Protein AF-A0A535VZM1-F1 (afdb_monomer)

Structure (mmCIF, N/CA/C/O backbone):
data_AF-A0A535VZM1-F1
#
_entry.id   AF-A0A535VZM1-F1
#
loop_
_atom_site.group_PDB
_atom_site.id
_atom_site.type_symbol
_atom_site.label_atom_id
_atom_site.label_alt_id
_atom_site.label_comp_id
_atom_site.label_asym_id
_atom_site.label_entity_id
_atom_site.label_seq_id
_atom_site.pdbx_PDB_ins_code
_atom_site.Cartn_x
_atom_site.Cartn_y
_atom_site.Cartn_z
_atom_site.occupancy
_atom_site.B_iso_or_equiv
_atom_site.auth_seq_id
_atom_site.auth_comp_id
_atom_site.auth_asym_id
_atom_site.auth_atom_id
_atom_site.pdbx_PDB_model_num
ATOM 1 N N . MET A 1 1 ? 10.752 -0.262 -12.915 1.00 71.19 1 MET A N 1
ATOM 2 C CA . MET A 1 1 ? 11.296 0.597 -11.849 1.00 71.19 1 MET A CA 1
ATOM 3 C C . MET A 1 1 ? 12.134 -0.270 -10.941 1.00 71.19 1 MET A C 1
ATOM 5 O O . MET A 1 1 ? 11.785 -1.437 -10.777 1.00 71.19 1 MET A O 1
ATOM 9 N N . SER A 1 2 ? 13.224 0.266 -10.406 1.00 82.44 2 SER A N 1
ATOM 10 C CA . SER A 1 2 ? 13.952 -0.380 -9.314 1.00 82.44 2 SER A CA 1
ATOM 11 C C . SER A 1 2 ? 13.143 -0.318 -8.012 1.00 82.44 2 SER A C 1
ATOM 13 O O . SER A 1 2 ? 12.156 0.421 -7.904 1.00 82.44 2 SER A O 1
ATOM 15 N N . ASP A 1 3 ? 13.554 -1.095 -7.013 1.00 77.19 3 ASP A N 1
ATOM 16 C CA . ASP A 1 3 ? 12.918 -1.082 -5.693 1.00 77.19 3 ASP A CA 1
ATOM 17 C C . ASP A 1 3 ? 13.055 0.287 -5.011 1.00 77.19 3 ASP A C 1
ATOM 19 O O . ASP A 1 3 ? 12.102 0.759 -4.393 1.00 77.19 3 ASP A O 1
ATOM 23 N N . ASP A 1 4 ? 14.198 0.958 -5.185 1.00 79.81 4 ASP A N 1
ATOM 24 C CA . ASP A 1 4 ? 14.440 2.291 -4.627 1.00 79.81 4 ASP A CA 1
ATOM 25 C C . ASP A 1 4 ? 13.592 3.360 -5.324 1.00 79.81 4 ASP A C 1
ATOM 27 O O . ASP A 1 4 ? 12.939 4.148 -4.648 1.00 79.81 4 ASP A O 1
ATOM 31 N N . GLU A 1 5 ? 13.489 3.332 -6.659 1.00 79.62 5 GLU A N 1
ATOM 32 C CA . GLU A 1 5 ? 12.586 4.226 -7.402 1.00 79.62 5 GLU A CA 1
ATOM 33 C C . GLU A 1 5 ? 11.125 4.017 -6.998 1.00 79.62 5 GLU A C 1
ATOM 35 O O . GLU A 1 5 ? 10.335 4.961 -6.942 1.00 79.62 5 GLU A O 1
ATOM 40 N N . THR A 1 6 ? 10.748 2.766 -6.735 1.00 75.38 6 THR A N 1
ATOM 41 C CA . THR A 1 6 ? 9.388 2.432 -6.325 1.00 75.38 6 THR A CA 1
ATOM 42 C C . THR A 1 6 ? 9.123 2.898 -4.895 1.00 75.38 6 THR A C 1
ATOM 44 O O . THR A 1 6 ? 8.049 3.432 -4.638 1.00 75.38 6 THR A O 1
ATOM 47 N N . ARG A 1 7 ? 10.092 2.773 -3.978 1.00 76.88 7 ARG A N 1
ATOM 48 C CA . ARG A 1 7 ? 9.999 3.330 -2.621 1.00 76.88 7 ARG A CA 1
ATOM 49 C C . ARG A 1 7 ? 9.831 4.848 -2.659 1.00 76.88 7 ARG A C 1
ATOM 51 O O . ARG A 1 7 ? 8.871 5.353 -2.089 1.00 76.88 7 ARG A O 1
ATOM 58 N N . ASP A 1 8 ? 10.680 5.542 -3.410 1.00 78.38 8 ASP A N 1
ATOM 59 C CA . ASP A 1 8 ? 10.605 6.991 -3.616 1.00 78.38 8 ASP A CA 1
ATOM 60 C C . ASP A 1 8 ? 9.247 7.430 -4.179 1.00 78.38 8 ASP A C 1
ATOM 62 O O . ASP A 1 8 ? 8.655 8.427 -3.756 1.00 78.38 8 ASP A O 1
ATOM 66 N N . PHE A 1 9 ? 8.745 6.682 -5.164 1.00 78.81 9 PHE A N 1
ATOM 67 C CA . PHE A 1 9 ? 7.436 6.921 -5.759 1.00 78.81 9 PHE A CA 1
ATOM 68 C C . PHE A 1 9 ? 6.310 6.730 -4.741 1.00 78.81 9 PHE A C 1
ATOM 70 O O . PHE A 1 9 ? 5.403 7.561 -4.673 1.00 78.81 9 PHE A O 1
ATOM 77 N N . LEU A 1 10 ? 6.372 5.666 -3.936 1.00 74.50 10 LEU A N 1
ATOM 78 C CA . LEU A 1 10 ? 5.402 5.403 -2.878 1.00 74.50 10 LEU A CA 1
ATOM 79 C C . LEU A 1 10 ? 5.429 6.515 -1.832 1.00 74.50 10 LEU A C 1
ATOM 81 O O . LEU A 1 10 ? 4.379 7.080 -1.564 1.00 74.50 10 LEU A O 1
ATOM 85 N N . GLU A 1 11 ? 6.589 6.904 -1.308 1.00 72.62 11 GLU A N 1
ATOM 86 C CA . GLU A 1 11 ? 6.705 7.978 -0.308 1.00 72.62 11 GLU A CA 1
ATOM 87 C C . GLU A 1 11 ? 6.070 9.293 -0.790 1.00 72.62 11 GLU A C 1
ATOM 89 O O . GLU A 1 11 ? 5.257 9.911 -0.090 1.00 72.62 11 GLU A O 1
ATOM 94 N N . LYS A 1 12 ? 6.358 9.686 -2.037 1.00 73.88 12 LYS A N 1
ATOM 95 C CA . LYS A 1 12 ? 5.807 10.905 -2.650 1.00 73.88 12 LYS A CA 1
ATOM 96 C C . LYS A 1 12 ? 4.302 10.806 -2.901 1.00 73.88 12 LYS A C 1
ATOM 98 O O . LYS A 1 12 ? 3.585 11.778 -2.707 1.00 73.88 12 LYS A O 1
ATOM 103 N N . ARG A 1 13 ? 3.797 9.658 -3.358 1.00 71.50 13 ARG A N 1
ATOM 104 C CA . ARG A 1 13 ? 2.384 9.484 -3.747 1.00 71.50 13 ARG A CA 1
ATOM 105 C C . ARG A 1 13 ? 1.476 9.193 -2.547 1.00 71.50 13 ARG A C 1
ATOM 107 O O . ARG A 1 13 ? 0.311 9.590 -2.564 1.00 71.50 13 ARG A O 1
ATOM 114 N N . TRP A 1 14 ? 1.995 8.496 -1.536 1.00 70.06 14 TRP A N 1
ATOM 115 C CA . TRP A 1 14 ? 1.257 7.984 -0.378 1.00 70.06 14 TRP A CA 1
ATOM 116 C C . TRP A 1 14 ? 0.931 9.078 0.636 1.00 70.06 14 TRP A C 1
ATOM 118 O O . TRP A 1 14 ? -0.199 9.144 1.124 1.00 70.06 14 TRP A O 1
ATOM 128 N N . SER A 1 15 ? 1.885 9.977 0.894 1.00 63.31 15 SER A N 1
ATOM 129 C CA . SER A 1 15 ? 1.727 11.112 1.819 1.00 63.31 15 SER A CA 1
ATOM 130 C C . SER A 1 15 ? 0.534 12.018 1.481 1.00 63.31 15 SER A C 1
ATOM 132 O O . SER A 1 15 ? -0.066 12.613 2.372 1.00 63.31 15 SER A O 1
ATOM 134 N N . HIS A 1 16 ? 0.131 12.080 0.209 1.00 63.66 16 HIS A N 1
ATOM 135 C CA . HIS A 1 16 ? -1.023 12.860 -0.242 1.00 63.66 16 HIS A CA 1
ATOM 136 C C . HIS A 1 16 ? -2.380 12.148 -0.109 1.00 63.66 16 HIS A C 1
ATOM 138 O O . HIS A 1 16 ? -3.411 12.798 -0.272 1.00 63.66 16 HIS A O 1
ATOM 144 N N . ARG A 1 17 ? -2.408 10.831 0.133 1.00 62.84 17 ARG A N 1
ATOM 145 C CA . ARG A 1 17 ? -3.621 9.995 0.015 1.00 62.84 17 ARG A CA 1
ATOM 146 C C . ARG A 1 17 ? -4.113 9.427 1.334 1.00 62.84 17 ARG A C 1
ATOM 148 O O . ARG A 1 17 ? -5.317 9.356 1.554 1.00 62.84 17 ARG A O 1
ATOM 155 N N . VAL A 1 18 ? -3.199 9.051 2.222 1.00 59.19 18 VAL A N 1
ATOM 156 C CA . VAL A 1 18 ? -3.553 8.447 3.506 1.00 59.19 18 VAL A CA 1
ATOM 157 C C . VAL A 1 18 ? -2.970 9.296 4.624 1.00 59.19 18 VAL A C 1
ATOM 159 O O . VAL A 1 18 ? -1.769 9.548 4.665 1.00 59.19 18 VAL A O 1
ATOM 162 N N . LYS A 1 19 ? -3.815 9.702 5.577 1.00 51.44 19 LYS A N 1
ATOM 163 C CA . LYS A 1 19 ? -3.430 10.451 6.787 1.00 51.44 19 LYS A CA 1
ATOM 164 C C . LYS A 1 19 ? -2.745 9.551 7.836 1.00 51.44 19 LYS A C 1
ATOM 166 O O . LYS A 1 19 ? -2.936 9.727 9.031 1.00 51.44 19 LYS A O 1
ATOM 171 N N . ALA A 1 20 ? -1.967 8.580 7.361 1.00 47.94 20 ALA A N 1
ATOM 172 C CA . ALA A 1 20 ? -1.229 7.577 8.124 1.00 47.94 20 ALA A CA 1
ATOM 173 C C . ALA A 1 20 ? 0.244 7.981 8.268 1.00 47.94 20 ALA A C 1
ATOM 175 O O . ALA A 1 20 ? 1.133 7.143 8.168 1.00 47.94 20 ALA A O 1
ATOM 176 N N . TYR A 1 21 ? 0.525 9.273 8.424 1.00 48.62 21 TYR A N 1
ATOM 177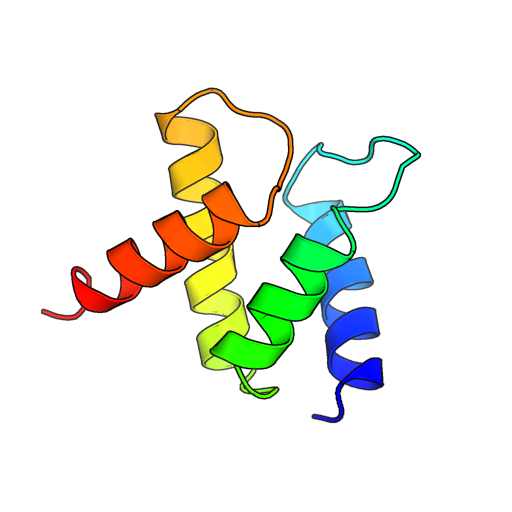 C CA . TYR A 1 21 ? 1.869 9.727 8.765 1.00 48.62 21 TYR A CA 1
ATOM 178 C C . TYR A 1 21 ? 1.993 9.683 10.290 1.00 48.62 21 TYR A C 1
ATOM 180 O O . TYR A 1 21 ? 1.919 10.696 10.978 1.00 48.62 21 TYR A O 1
ATOM 188 N N . SER A 1 22 ? 2.061 8.463 10.822 1.00 42.44 22 SER A N 1
ATOM 189 C CA . SER A 1 22 ? 2.741 8.245 12.094 1.00 42.44 22 SER A CA 1
ATOM 190 C C . SER A 1 22 ? 4.232 8.387 11.796 1.00 42.44 22 SER A C 1
ATOM 192 O O . SER A 1 22 ? 4.700 7.820 10.809 1.00 42.44 22 SER A O 1
ATOM 194 N N . ASP A 1 23 ? 4.95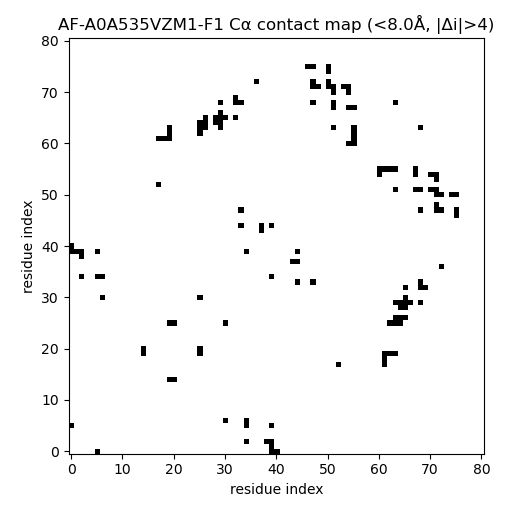9 9.149 12.612 1.00 44.22 23 ASP A N 1
ATOM 195 C CA . ASP A 1 23 ? 6.415 9.350 12.504 1.00 44.22 23 ASP A CA 1
ATOM 196 C C . ASP A 1 23 ? 7.212 8.028 12.464 1.00 44.22 23 ASP A C 1
ATOM 198 O O . ASP A 1 23 ? 8.356 8.002 12.014 1.00 44.22 23 ASP A O 1
ATOM 202 N N . ASP A 1 24 ? 6.583 6.912 12.839 1.00 44.81 24 ASP A N 1
ATOM 203 C CA . ASP A 1 24 ? 7.025 5.562 12.506 1.00 44.81 24 ASP A CA 1
ATOM 204 C C . ASP A 1 24 ? 6.429 5.120 11.164 1.00 44.81 24 ASP A C 1
ATOM 206 O O . ASP A 1 24 ? 5.365 4.504 11.090 1.00 44.81 24 ASP A O 1
ATOM 210 N N . PHE A 1 25 ? 7.138 5.517 10.106 1.00 47.72 25 PHE A N 1
ATOM 211 C CA . PHE A 1 25 ? 7.193 4.941 8.761 1.00 47.72 25 PHE A CA 1
ATOM 212 C C . PHE A 1 25 ? 6.235 3.758 8.537 1.00 47.72 25 PHE A C 1
ATOM 214 O O . PHE A 1 25 ? 6.446 2.697 9.123 1.00 47.72 25 PHE A O 1
ATOM 221 N N . THR A 1 26 ? 5.236 3.930 7.653 1.00 57.25 26 THR A N 1
ATOM 222 C CA . THR A 1 26 ? 4.478 2.857 6.972 1.00 57.25 26 THR A CA 1
ATOM 223 C C . THR A 1 26 ? 5.247 1.548 7.053 1.00 57.25 26 THR A C 1
ATOM 225 O O . THR A 1 26 ? 6.327 1.476 6.462 1.00 57.25 26 THR A O 1
ATOM 228 N N . ASP A 1 27 ? 4.753 0.598 7.853 1.00 64.44 27 ASP A N 1
ATOM 229 C CA . ASP A 1 27 ? 5.483 -0.593 8.291 1.00 64.44 27 ASP A CA 1
ATOM 230 C C . ASP A 1 27 ? 6.434 -1.075 7.185 1.00 64.44 27 ASP A C 1
ATOM 232 O O . ASP A 1 27 ? 6.001 -1.314 6.051 1.00 64.44 27 ASP A O 1
ATOM 236 N N . LYS A 1 28 ? 7.746 -1.143 7.455 1.0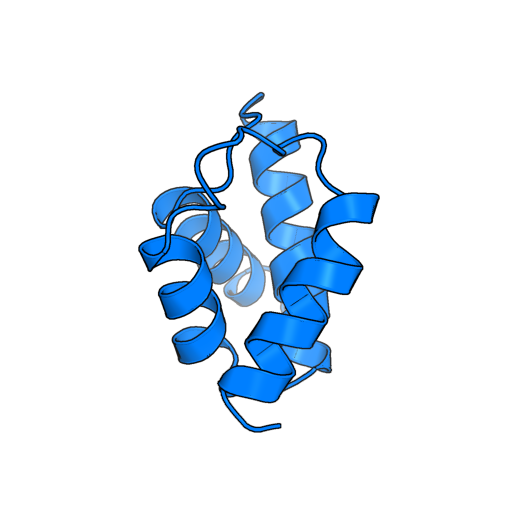0 72.75 28 LYS A N 1
ATOM 237 C CA . LYS A 1 28 ? 8.747 -1.542 6.446 1.00 72.75 28 LYS A CA 1
ATOM 238 C C . LYS A 1 28 ? 8.336 -2.849 5.761 1.00 72.75 28 LYS A C 1
ATOM 240 O O . LYS A 1 28 ? 8.651 -3.057 4.586 1.00 72.75 28 LYS A O 1
ATOM 2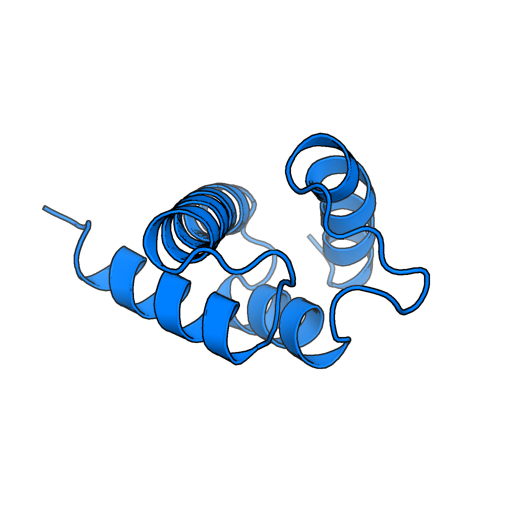45 N N . GLU A 1 29 ? 7.587 -3.699 6.462 1.00 80.56 29 GLU A N 1
ATOM 246 C CA . GLU A 1 29 ? 6.983 -4.899 5.904 1.00 80.56 29 GLU A CA 1
ATOM 247 C C . GLU A 1 29 ? 5.863 -4.637 4.890 1.00 80.56 29 GLU A C 1
ATOM 249 O O . GLU A 1 29 ? 5.803 -5.351 3.888 1.00 80.56 29 GLU A O 1
ATOM 254 N N . ALA A 1 30 ? 5.009 -3.633 5.100 1.00 83.00 30 ALA A N 1
ATOM 255 C CA . ALA A 1 30 ? 3.963 -3.215 4.167 1.00 83.00 30 ALA A CA 1
ATOM 256 C C . ALA A 1 30 ? 4.561 -2.687 2.857 1.00 83.00 30 ALA A C 1
ATOM 258 O O . ALA A 1 30 ? 4.163 -3.126 1.776 1.00 83.00 30 ALA A O 1
ATOM 259 N N . VAL A 1 31 ? 5.578 -1.818 2.941 1.00 80.94 31 VAL A N 1
ATOM 260 C CA . VAL A 1 31 ? 6.300 -1.323 1.754 1.00 80.94 31 VAL A CA 1
ATOM 261 C C . VAL A 1 31 ? 6.980 -2.482 1.029 1.00 80.94 31 VAL A C 1
ATOM 263 O O . VAL A 1 31 ? 6.835 -2.631 -0.184 1.00 80.94 31 VAL A O 1
ATOM 266 N N . ALA A 1 32 ? 7.668 -3.361 1.762 1.00 84.31 32 ALA A N 1
ATOM 267 C CA . ALA A 1 32 ? 8.309 -4.527 1.167 1.00 84.31 32 ALA A CA 1
ATOM 268 C C . ALA A 1 32 ? 7.294 -5.502 0.538 1.00 84.31 32 ALA A C 1
ATOM 270 O O . ALA A 1 32 ? 7.576 -6.088 -0.507 1.00 84.31 32 ALA A O 1
ATOM 271 N N . ALA A 1 33 ? 6.111 -5.682 1.133 1.00 88.69 33 ALA A N 1
ATOM 272 C CA . ALA A 1 33 ? 5.036 -6.487 0.556 1.00 88.69 33 ALA A CA 1
ATOM 273 C C . ALA A 1 33 ? 4.536 -5.877 -0.754 1.00 88.69 33 ALA A C 1
ATOM 275 O O . ALA A 1 33 ? 4.475 -6.575 -1.765 1.00 88.69 33 ALA A O 1
ATOM 276 N N . LEU A 1 34 ? 4.279 -4.569 -0.774 1.00 87.19 34 LEU A N 1
ATOM 277 C CA . LEU A 1 34 ? 3.847 -3.850 -1.969 1.00 87.19 34 LEU A CA 1
ATOM 278 C C . LEU A 1 34 ? 4.870 -3.992 -3.108 1.00 87.19 34 LEU A C 1
ATOM 280 O O . LEU A 1 34 ? 4.498 -4.350 -4.229 1.00 87.19 34 LEU A O 1
ATOM 284 N N . LEU A 1 35 ? 6.161 -3.807 -2.817 1.00 86.62 35 LEU A N 1
ATOM 285 C CA . LEU A 1 35 ? 7.248 -4.015 -3.782 1.00 86.62 35 LEU A CA 1
ATOM 286 C C . LEU A 1 35 ? 7.250 -5.442 -4.344 1.00 86.62 35 LEU A C 1
ATOM 288 O O . LEU A 1 35 ? 7.253 -5.624 -5.562 1.00 86.62 35 LEU A O 1
ATOM 292 N N . ARG A 1 36 ? 7.162 -6.463 -3.480 1.00 89.81 36 ARG A N 1
ATOM 293 C CA . ARG A 1 36 ? 7.132 -7.875 -3.904 1.00 89.81 36 ARG A CA 1
ATOM 294 C C . ARG A 1 36 ? 5.917 -8.214 -4.770 1.00 89.81 36 ARG A C 1
ATOM 296 O O . ARG A 1 36 ? 6.058 -8.958 -5.741 1.00 89.81 36 ARG A O 1
ATOM 303 N N . ILE A 1 37 ? 4.742 -7.691 -4.419 1.00 89.56 37 ILE A N 1
ATOM 304 C CA . ILE A 1 37 ? 3.481 -7.944 -5.132 1.00 89.56 37 ILE A CA 1
ATOM 305 C C . ILE A 1 37 ? 3.505 -7.286 -6.510 1.00 89.56 37 ILE A C 1
ATOM 307 O O . ILE A 1 37 ? 3.090 -7.885 -7.500 1.00 89.56 37 ILE A O 1
ATOM 311 N N . THR A 1 38 ? 3.986 -6.047 -6.575 1.00 88.69 38 THR A N 1
ATOM 312 C CA . THR A 1 38 ? 3.881 -5.225 -7.782 1.00 88.69 38 THR A CA 1
ATOM 313 C C . THR A 1 38 ? 5.075 -5.361 -8.718 1.00 88.69 38 THR A C 1
ATOM 315 O O . THR A 1 38 ? 4.934 -5.097 -9.912 1.00 88.69 38 THR A O 1
ATOM 318 N N . ARG A 1 39 ? 6.243 -5.764 -8.196 1.00 88.06 39 ARG A N 1
ATOM 319 C CA . ARG A 1 39 ? 7.517 -5.883 -8.925 1.00 88.06 39 ARG A CA 1
ATOM 320 C C . ARG A 1 39 ? 7.848 -4.630 -9.750 1.00 88.06 39 ARG A C 1
ATOM 322 O O . ARG A 1 39 ? 8.294 -4.726 -10.892 1.00 88.06 39 ARG A O 1
ATOM 329 N N . GLY A 1 40 ? 7.545 -3.450 -9.203 1.00 83.19 40 GLY A N 1
ATOM 330 C CA . GLY A 1 40 ? 7.787 -2.161 -9.861 1.00 83.19 40 GLY A CA 1
ATOM 331 C C . GLY A 1 40 ? 6.845 -1.836 -11.031 1.00 83.19 40 GLY A C 1
ATOM 332 O O . GLY A 1 40 ? 7.140 -0.934 -11.819 1.00 83.19 40 GLY A O 1
ATOM 333 N N . ASN A 1 41 ? 5.724 -2.553 -11.187 1.00 89.00 41 ASN A N 1
ATOM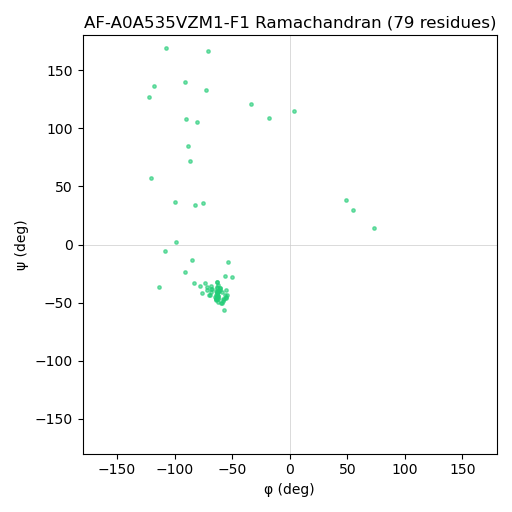 334 C CA . ASN A 1 41 ? 4.695 -2.229 -12.174 1.00 89.00 41 ASN A CA 1
ATOM 335 C C . ASN A 1 41 ? 3.787 -1.103 -11.657 1.00 89.00 41 ASN A C 1
ATOM 337 O O . ASN A 1 41 ? 2.900 -1.341 -10.839 1.00 89.00 41 ASN A O 1
ATOM 341 N N . ILE A 1 42 ? 3.966 0.108 -12.189 1.00 85.50 42 ILE A N 1
ATOM 342 C CA . ILE A 1 42 ? 3.240 1.320 -11.770 1.00 85.50 42 ILE A CA 1
ATOM 343 C C . ILE A 1 42 ? 1.720 1.142 -11.818 1.00 85.50 42 ILE A C 1
ATOM 345 O O . ILE A 1 42 ? 1.032 1.516 -10.873 1.00 85.50 42 ILE A O 1
ATOM 349 N N . ARG A 1 43 ? 1.177 0.528 -12.878 1.00 87.31 43 ARG A N 1
ATOM 350 C CA . ARG A 1 43 ? -0.276 0.304 -12.986 1.00 87.31 43 ARG A CA 1
ATOM 351 C C . ARG A 1 43 ? -0.787 -0.603 -11.873 1.00 87.31 43 ARG A C 1
ATOM 353 O O . ARG A 1 43 ? -1.872 -0.377 -11.347 1.00 87.31 43 ARG A O 1
ATOM 360 N N . LEU A 1 44 ? -0.027 -1.642 -11.533 1.00 89.44 44 LEU A N 1
ATOM 361 C CA . LEU A 1 44 ? -0.397 -2.553 -10.455 1.00 89.44 44 LEU A CA 1
ATOM 362 C C . LEU A 1 44 ? -0.234 -1.890 -9.084 1.00 89.44 44 LEU A C 1
ATOM 364 O O . LEU A 1 44 ? -1.079 -2.104 -8.222 1.00 89.44 44 LEU A O 1
ATOM 368 N N . ILE A 1 45 ? 0.789 -1.046 -8.912 1.00 87.94 45 ILE A N 1
ATOM 369 C CA . ILE A 1 45 ? 0.961 -0.203 -7.724 1.00 87.94 45 ILE A CA 1
ATOM 370 C C . ILE A 1 45 ? -0.277 0.667 -7.536 1.00 87.94 45 ILE A C 1
ATOM 372 O O . ILE A 1 45 ? -0.931 0.554 -6.510 1.00 87.94 45 ILE A O 1
ATOM 376 N N . GLU A 1 46 ? -0.662 1.469 -8.529 1.00 86.12 46 GLU A N 1
ATOM 377 C CA . GLU A 1 46 ? -1.822 2.362 -8.409 1.00 86.12 46 GLU A CA 1
ATOM 378 C C . GLU A 1 46 ? -3.121 1.605 -8.107 1.00 86.12 46 GLU A C 1
ATOM 380 O O . GLU A 1 46 ? -3.900 2.029 -7.255 1.00 86.12 46 GLU A O 1
ATOM 385 N N . ARG A 1 47 ? -3.342 0.448 -8.741 1.00 89.62 47 ARG A N 1
ATOM 386 C CA . ARG A 1 47 ? -4.512 -0.391 -8.444 1.00 89.62 47 ARG A CA 1
ATOM 387 C C . ARG A 1 47 ? -4.487 -0.939 -7.016 1.00 89.62 47 ARG A C 1
ATOM 389 O O . ARG A 1 47 ? -5.515 -0.905 -6.346 1.00 89.62 47 ARG A O 1
ATOM 396 N N . LEU A 1 48 ? -3.343 -1.440 -6.553 1.00 90.00 48 LEU A N 1
ATOM 397 C CA . LEU A 1 48 ? -3.192 -1.969 -5.196 1.00 90.00 48 LEU A CA 1
ATOM 398 C C . LEU A 1 48 ? -3.381 -0.873 -4.146 1.00 90.00 48 LEU A C 1
ATOM 400 O O . LEU A 1 48 ? -4.058 -1.102 -3.151 1.00 90.00 48 LEU A O 1
ATOM 404 N N . MET A 1 49 ? -2.861 0.327 -4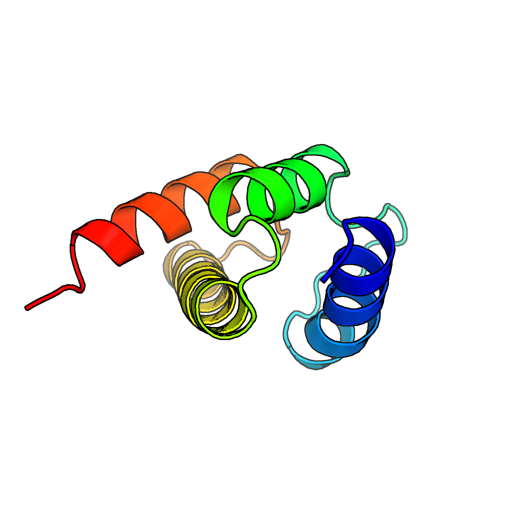.402 1.00 86.44 49 MET A N 1
ATOM 405 C CA . MET A 1 49 ? -3.049 1.507 -3.553 1.00 86.44 49 MET A CA 1
ATOM 406 C C . MET A 1 49 ? -4.528 1.842 -3.358 1.00 86.44 49 MET A C 1
ATOM 408 O O . MET A 1 49 ? -4.964 2.029 -2.228 1.00 86.44 49 MET A O 1
ATOM 412 N N . LEU A 1 50 ? -5.313 1.862 -4.442 1.00 87.88 50 LEU A N 1
ATOM 413 C CA . LEU A 1 50 ? -6.757 2.110 -4.363 1.00 87.88 50 LEU A CA 1
ATOM 414 C C . LEU A 1 50 ? -7.466 1.051 -3.510 1.00 87.88 50 LEU A C 1
ATOM 416 O O . LEU A 1 50 ? -8.344 1.374 -2.716 1.00 87.88 50 LEU A O 1
ATOM 420 N N . GLN A 1 51 ? -7.058 -0.215 -3.626 1.00 90.50 51 GLN A N 1
ATOM 421 C CA . GLN A 1 51 ? -7.608 -1.272 -2.779 1.00 90.50 51 GLN A CA 1
ATOM 422 C C . GLN A 1 51 ? -7.183 -1.127 -1.315 1.00 90.50 51 GLN A C 1
ATOM 424 O O . GLN A 1 51 ? -7.992 -1.395 -0.432 1.00 90.50 51 GLN A O 1
ATOM 429 N N . VAL A 1 52 ? -5.961 -0.665 -1.035 1.00 89.06 52 VAL A N 1
ATOM 430 C CA . VAL A 1 52 ? -5.538 -0.345 0.336 1.00 89.06 52 VAL A CA 1
ATOM 431 C C . VAL A 1 52 ? -6.405 0.772 0.913 1.00 89.06 52 VAL A C 1
ATOM 433 O O . VAL A 1 52 ? -6.928 0.610 2.010 1.00 89.06 52 VAL A O 1
ATOM 436 N N . GLU A 1 53 ? -6.631 1.859 0.171 1.00 86.31 53 GLU A N 1
ATOM 437 C CA . GLU A 1 53 ? -7.534 2.941 0.589 1.00 86.31 53 GLU A CA 1
ATOM 438 C C . GLU A 1 53 ? -8.942 2.403 0.907 1.00 86.31 53 GLU A C 1
ATOM 440 O O . GLU A 1 53 ? -9.502 2.710 1.960 1.00 86.31 53 GLU A O 1
ATOM 445 N N . HIS A 1 54 ? -9.489 1.536 0.050 1.00 88.94 54 HIS A N 1
ATOM 446 C CA . HIS A 1 54 ? -10.790 0.909 0.289 1.00 88.94 54 HIS A CA 1
ATOM 447 C C . HIS A 1 54 ? -10.811 0.039 1.551 1.00 88.94 54 HIS A C 1
ATOM 449 O O . HIS A 1 54 ? -11.759 0.129 2.329 1.00 88.94 54 HIS A O 1
ATOM 455 N N . VAL A 1 55 ? -9.781 -0.782 1.782 1.00 90.00 55 VAL A N 1
ATOM 456 C CA . VAL A 1 55 ? -9.680 -1.630 2.983 1.00 90.00 55 VAL A CA 1
ATOM 457 C C . VAL A 1 55 ? -9.588 -0.772 4.242 1.00 90.00 55 VAL A C 1
ATOM 459 O O . VAL A 1 55 ? -10.275 -1.068 5.218 1.00 90.00 55 VAL A O 1
ATOM 462 N N . LEU A 1 56 ? -8.798 0.304 4.224 1.00 86.75 56 LEU A N 1
ATOM 463 C CA . LEU A 1 56 ? -8.689 1.231 5.351 1.00 86.75 56 LEU A CA 1
ATOM 464 C C . LEU A 1 56 ? -10.047 1.850 5.699 1.00 86.75 56 LEU A C 1
ATOM 466 O O . LEU A 1 56 ? -10.473 1.787 6.850 1.00 86.75 56 LEU A O 1
ATOM 470 N N . VAL A 1 57 ? -10.754 2.388 4.700 1.00 88.00 57 VAL A N 1
ATOM 471 C CA . VAL A 1 57 ? -12.070 3.017 4.893 1.00 88.00 57 VAL A CA 1
ATOM 472 C C . VAL A 1 57 ? -13.106 2.002 5.373 1.00 88.00 57 VAL A C 1
ATOM 474 O O . VAL A 1 57 ? -13.806 2.267 6.349 1.00 88.00 57 VAL A O 1
ATOM 477 N N . ALA A 1 58 ? -13.183 0.833 4.731 1.00 89.88 58 ALA A N 1
ATOM 478 C CA . ALA A 1 58 ? -14.158 -0.203 5.068 1.00 89.88 58 ALA A CA 1
ATOM 479 C C . ALA A 1 58 ? -13.975 -0.743 6.493 1.00 89.88 58 ALA A C 1
ATOM 481 O O . ALA A 1 58 ? -14.959 -1.049 7.162 1.00 89.88 58 ALA A O 1
ATOM 482 N N . ASN A 1 59 ? -12.728 -0.830 6.964 1.00 87.12 59 ASN A N 1
ATOM 483 C CA . ASN A 1 59 ? -12.402 -1.361 8.289 1.00 87.12 59 ASN A CA 1
ATOM 484 C C . ASN A 1 59 ? -12.175 -0.269 9.347 1.00 87.12 59 ASN A C 1
ATOM 486 O O . ASN A 1 59 ? -11.842 -0.594 10.482 1.00 87.12 59 ASN A O 1
ATOM 490 N N . GLN A 1 60 ? -12.339 1.013 8.999 1.00 86.81 60 GLN A N 1
ATOM 491 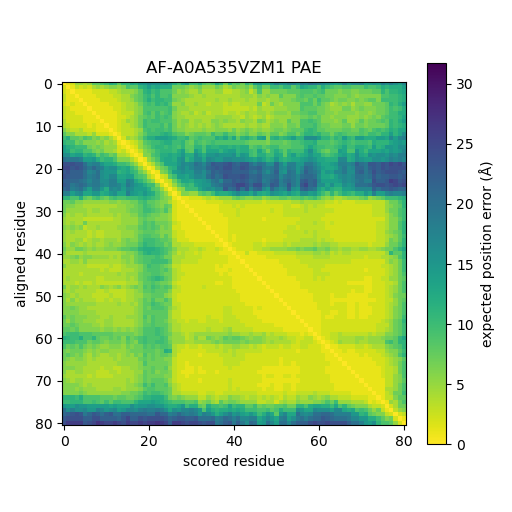C CA . GLN A 1 60 ? -12.056 2.159 9.878 1.00 86.81 60 GLN A CA 1
ATOM 492 C C . GLN A 1 60 ? -10.619 2.164 10.440 1.00 86.81 60 GLN A C 1
ATOM 494 O O . GLN A 1 60 ? -10.355 2.686 11.524 1.00 86.81 60 GLN A O 1
ATOM 499 N N . ILE A 1 61 ? -9.676 1.595 9.688 1.00 82.56 61 ILE A N 1
ATOM 500 C CA . ILE A 1 61 ? -8.258 1.533 10.040 1.00 82.56 61 ILE A CA 1
ATOM 501 C C . ILE A 1 61 ? -7.565 2.766 9.458 1.00 82.56 61 ILE A C 1
ATOM 503 O O . ILE A 1 61 ? -7.837 3.176 8.333 1.00 82.56 61 ILE A O 1
ATOM 507 N N . GLN A 1 62 ? -6.646 3.358 10.220 1.00 75.56 62 GLN A N 1
ATOM 508 C CA . GLN A 1 62 ? -5.899 4.549 9.795 1.00 75.56 62 GLN A CA 1
ATOM 509 C C . GLN A 1 62 ? -4.432 4.267 9.476 1.00 75.56 62 GLN A C 1
ATOM 511 O O . GLN A 1 62 ? -3.737 5.165 9.021 1.00 75.56 62 GLN A O 1
ATOM 516 N N . VAL A 1 63 ? -3.957 3.044 9.714 1.00 77.69 63 VAL A N 1
ATOM 517 C CA . VAL A 1 63 ? -2.555 2.654 9.547 1.00 77.69 63 VAL A CA 1
ATOM 518 C C . VAL A 1 63 ? -2.447 1.574 8.485 1.00 77.69 63 VAL A C 1
ATOM 520 O O . VAL A 1 63 ? -3.225 0.624 8.448 1.00 77.69 63 VAL A O 1
ATOM 523 N N . VAL A 1 64 ? -1.458 1.722 7.617 1.00 81.88 64 VAL A N 1
ATOM 524 C CA . VAL A 1 64 ? -1.183 0.766 6.551 1.00 81.88 64 VAL A CA 1
ATOM 525 C C . VAL A 1 64 ? -0.206 -0.261 7.088 1.00 81.88 64 VAL A C 1
ATOM 527 O O . VAL A 1 64 ? 0.969 0.039 7.287 1.00 81.88 64 VAL A O 1
ATOM 530 N N . THR A 1 65 ? -0.705 -1.468 7.315 1.00 86.12 65 THR A N 1
ATOM 531 C CA . THR A 1 65 ? 0.103 -2.615 7.727 1.00 86.12 65 THR A CA 1
ATOM 532 C C . THR A 1 65 ? 0.246 -3.600 6.575 1.00 86.12 65 THR A C 1
ATOM 534 O O . THR A 1 65 ? -0.444 -3.514 5.551 1.00 86.12 65 THR A O 1
ATOM 537 N N . LYS A 1 66 ? 1.136 -4.577 6.734 1.00 87.38 66 LYS A N 1
ATOM 538 C CA . LYS A 1 66 ? 1.276 -5.683 5.785 1.00 87.38 66 LYS A CA 1
ATOM 539 C C . LYS A 1 66 ? -0.043 -6.428 5.571 1.00 87.38 66 LYS A C 1
ATOM 541 O O . LYS A 1 66 ? -0.361 -6.777 4.439 1.00 87.38 66 LYS A O 1
ATOM 546 N N . GLU A 1 67 ? -0.831 -6.635 6.622 1.00 89.44 67 GLU A N 1
ATOM 547 C CA . GLU A 1 67 ? -2.134 -7.305 6.558 1.00 89.44 67 GLU A CA 1
ATOM 548 C C . GLU A 1 67 ? -3.121 -6.521 5.692 1.00 89.44 67 GLU A C 1
ATOM 550 O O . GLU A 1 67 ? -3.837 -7.114 4.883 1.00 89.44 67 GLU A O 1
ATOM 555 N N . VAL A 1 68 ? -3.127 -5.189 5.804 1.00 89.69 68 VAL A N 1
ATOM 556 C CA . VAL A 1 68 ? -3.945 -4.322 4.944 1.00 89.69 68 VAL A CA 1
ATOM 557 C C . VAL A 1 68 ? -3.522 -4.472 3.479 1.00 89.69 68 VAL A C 1
ATOM 559 O O . VAL A 1 68 ? -4.381 -4.618 2.608 1.00 89.69 68 VAL A O 1
ATOM 562 N N . VAL A 1 69 ? -2.214 -4.495 3.196 1.00 90.19 69 VAL A N 1
ATOM 563 C CA . VAL A 1 69 ? -1.677 -4.684 1.835 1.00 90.19 69 VAL A CA 1
ATOM 564 C C . VAL A 1 69 ? -2.036 -6.061 1.267 1.00 90.19 69 VAL A C 1
ATOM 566 O O . VAL A 1 69 ? -2.453 -6.163 0.113 1.00 90.19 69 VAL A O 1
ATOM 569 N N . GLU A 1 70 ? -1.925 -7.125 2.061 1.00 91.38 70 GLU A N 1
ATOM 570 C CA . GLU A 1 70 ? -2.300 -8.478 1.632 1.00 91.38 70 GLU A CA 1
ATOM 571 C C . GLU A 1 70 ? -3.812 -8.619 1.415 1.00 91.38 70 GLU A C 1
ATOM 573 O O . GLU A 1 70 ? -4.239 -9.239 0.439 1.00 91.38 70 GLU A O 1
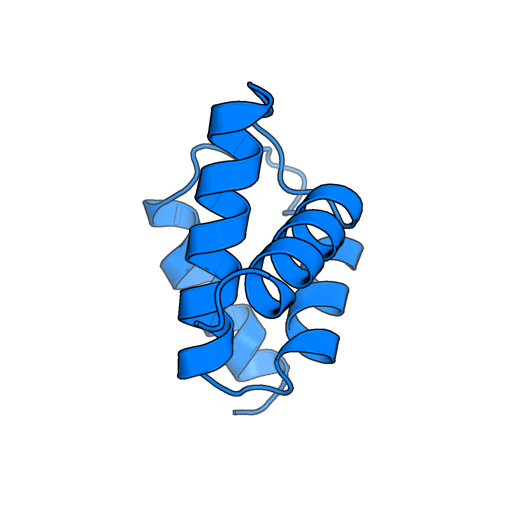ATOM 578 N N . THR A 1 71 ? -4.631 -7.987 2.257 1.00 92.94 71 THR A N 1
ATOM 579 C CA . THR A 1 71 ? -6.092 -7.944 2.081 1.00 92.94 71 THR A CA 1
ATOM 580 C C . THR A 1 71 ? -6.457 -7.202 0.793 1.00 92.94 71 THR A C 1
ATOM 582 O O . THR A 1 71 ? -7.228 -7.694 -0.030 1.00 92.94 71 THR A O 1
ATOM 585 N N . ALA A 1 72 ? -5.835 -6.048 0.550 1.00 91.44 72 ALA A N 1
ATOM 586 C CA . ALA A 1 72 ? -6.013 -5.287 -0.682 1.00 91.44 72 ALA A CA 1
ATOM 587 C C . ALA A 1 72 ? -5.594 -6.087 -1.930 1.00 91.44 72 ALA A C 1
ATOM 589 O O .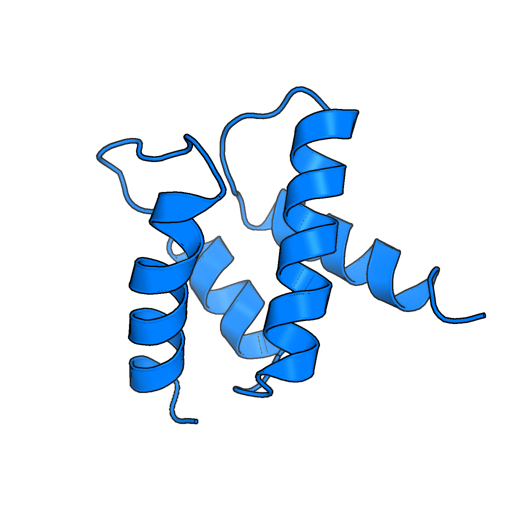 ALA A 1 72 ? -6.261 -6.032 -2.965 1.00 91.44 72 ALA A O 1
ATOM 590 N N . ARG A 1 73 ? -4.522 -6.885 -1.833 1.00 92.06 73 ARG A N 1
ATOM 591 C CA . ARG A 1 73 ? -4.095 -7.800 -2.900 1.00 92.06 73 ARG A CA 1
ATOM 592 C C . ARG A 1 73 ? -5.147 -8.866 -3.197 1.00 92.06 73 ARG A C 1
ATOM 594 O O . ARG A 1 73 ? -5.362 -9.178 -4.365 1.00 92.06 73 ARG A O 1
ATOM 601 N N . GLN A 1 74 ? -5.794 -9.431 -2.180 1.00 88.94 74 GLN A N 1
ATOM 602 C CA . GLN A 1 74 ? -6.877 -10.398 -2.383 1.00 88.94 74 GLN A CA 1
ATOM 603 C C . GLN A 1 74 ? -8.063 -9.752 -3.111 1.00 88.94 74 GLN A C 1
ATOM 605 O O . GLN A 1 74 ? -8.582 -10.334 -4.063 1.00 88.94 74 GLN A O 1
ATOM 610 N N . ASN A 1 75 ? -8.408 -8.510 -2.764 1.00 85.69 75 ASN A N 1
ATOM 611 C CA . ASN A 1 75 ? -9.471 -7.765 -3.444 1.00 85.69 75 ASN A CA 1
ATOM 612 C C . ASN A 1 75 ? -9.159 -7.493 -4.926 1.00 85.69 75 ASN A C 1
ATOM 614 O O . ASN A 1 75 ? -10.071 -7.500 -5.749 1.00 85.69 75 ASN A O 1
ATOM 618 N N . LEU A 1 76 ? -7.886 -7.313 -5.305 1.00 82.88 76 LEU A N 1
ATOM 619 C CA . LEU A 1 76 ? -7.494 -7.188 -6.719 1.00 82.88 76 LEU A CA 1
ATOM 620 C C . LEU A 1 76 ? -7.775 -8.445 -7.548 1.00 82.88 76 LEU A C 1
ATOM 622 O O . LEU A 1 76 ? -8.024 -8.320 -8.745 1.00 82.88 76 LEU A O 1
ATOM 626 N N . ILE A 1 77 ? -7.681 -9.630 -6.938 1.00 67.75 77 ILE A N 1
ATOM 627 C CA . ILE A 1 77 ? -7.949 -10.911 -7.610 1.00 67.75 77 ILE A CA 1
ATOM 628 C C . ILE A 1 77 ? -9.454 -11.080 -7.830 1.00 67.75 77 ILE A C 1
ATOM 630 O O . ILE A 1 77 ? -9.859 -11.644 -8.839 1.00 67.75 77 ILE A O 1
ATOM 634 N N . ILE A 1 78 ? -10.269 -10.561 -6.908 1.00 61.00 78 ILE A N 1
ATOM 635 C CA . ILE A 1 78 ? -11.733 -10.606 -6.991 1.00 61.00 78 ILE A CA 1
ATOM 636 C C . ILE A 1 78 ? -12.263 -9.542 -7.970 1.00 61.00 78 ILE A C 1
ATOM 638 O O . ILE A 1 78 ? -13.221 -9.793 -8.685 1.00 61.00 78 ILE A O 1
ATOM 642 N N . GLY A 1 79 ? -11.634 -8.364 -8.042 1.00 54.44 79 GLY A N 1
ATOM 643 C CA . GLY A 1 79 ? -12.050 -7.243 -8.899 1.00 54.44 79 GLY A CA 1
ATOM 644 C C . GLY A 1 79 ? -11.592 -7.328 -10.359 1.00 54.44 79 GLY A C 1
ATOM 645 O O . GLY A 1 79 ? -11.237 -6.300 -10.942 1.00 54.44 79 GLY A O 1
ATOM 646 N N . LEU A 1 80 ? -11.513 -8.535 -10.919 1.00 50.56 80 LEU A N 1
ATOM 647 C CA . LEU A 1 80 ? -11.140 -8.789 -12.311 1.00 50.56 80 LEU A CA 1
ATOM 648 C C . LEU A 1 80 ? -12.281 -9.527 -13.021 1.00 50.56 80 LEU A C 1
ATOM 650 O O . LEU A 1 80 ? -12.069 -10.610 -13.542 1.00 50.56 80 LEU A O 1
ATOM 654 N N . ASP A 1 81 ? -13.460 -8.904 -13.014 1.00 46.84 81 ASP A N 1
ATOM 655 C CA . ASP A 1 81 ? -14.559 -9.106 -13.967 1.00 46.84 81 ASP A CA 1
ATOM 656 C C . ASP A 1 81 ? -15.264 -7.760 -14.210 1.00 46.84 81 ASP A C 1
ATOM 658 O O . ASP A 1 81 ? -15.610 -7.081 -13.211 1.00 46.84 81 ASP A O 1
#

Mean predicted aligned error: 6.77 Å

pLDDT: mean 77.69, std 14.06, range [42.44, 92.94]

Secondary structure (DSSP, 8-state):
--HHHHHHHHHHHHTTT-----SS-S-HHHHHHHHHHHTT-HHHHHHHHHHHHHHHHHHT--S--HHHHHHHHHHHHHS--

Sequence (81 aa):
MSDDETRDFLEKRWSHRVKAYSDDFTDKEAVAALLRITRGNIRLIERLMLQVEHVLVANQIQVVTKEVVETARQNLIIGLD

Solvent-accessible surface area (backbone atoms only — not comparable to full-atom values): 4616 Å² total; per-residue (Å²): 95,51,73,65,59,42,49,54,50,45,58,66,57,43,68,80,73,47,97,42,79,50,94,72,59,61,36,70,59,21,55,51,47,51,45,68,76,34,69,43,37,63,71,52,43,57,53,40,50,54,32,32,52,50,52,25,62,76,67,74,46,68,68,63,37,43,66,48,49,53,52,14,50,52,50,56,69,68,69,73,124

Nearest PDB structures (foldseek):
  2xsz-assembly1_B  TM=7.878E-01  e=9.426E-01  Homo sapiens
  2xsz-assembly1_C  TM=7.886E-01  e=1.001E+00  Homo sapiens
  2kru-assembly1_A  TM=6.821E-01  e=2.059E+00  Chlorobaculum tepidum
  2krk-assembly1_A  TM=7.024E-01  e=5.074E+00  Homo sapiens
  8xku-assembly1_A  TM=7.226E-01  e=9.255E+00  Arabidopsis thaliana

Foldseek 3Di:
DDLVVQVVVCVVVVVVQAPQPDVPPQPPLLSVLLCVLCVPPPVVSVQLVVLLSVLCVVVVNRGHHNVSSVNSVVVVVVPPD

Radius of gyration: 11.74 Å; Cα contacts (8 Å, |Δi|>4): 73; chains: 1; bounding box: 29×24×26 Å